Protein AF-A0A957IX75-F1 (afdb_monomer_lite)

Secondary structure (DSSP, 8-state):
-------------------------------PPPPPPPPPPP--------------S----STTGGGGHHHHHHHTT-SSEEEE--HHHHHTTHHHHHHHHHHHTT--EEEE--PPSS---

pLDDT: mean 77.73, std 23.76, range [33.94, 98.56]

Radius of gyration: 38.89 Å; chains: 1; bounding box: 72×71×84 Å

Sequence (121 aa):
MRYGVLRQKFRRHAKTAVSPYNLAITSHPRAAARPAPRSPPKESHMQLANSTYLWPGETHFGFDTAVSLPILARGRGANALFLIADPGVVQAGVADAVCAALDAAMLPYTLYTDVVPNPDV

Foldseek 3Di:
DDDDDDDDDDDDDDDDDDDDDDDDDDDDDDDDPDPDPDDPPPPDPPDPPDDDDDDPPDDDDDPLSLLCVVVVCVVVVHQEEEAEEEQVCVVVCVVVSNVVSCVVVVRHYDYDHHADVPGDD

Structure (mmCIF, N/CA/C/O backbone):
data_AF-A0A957IX75-F1
#
_entry.id   AF-A0A957IX75-F1
#
loop_
_atom_site.group_PDB
_atom_site.id
_atom_site.type_symbol
_atom_site.label_atom_id
_atom_site.label_alt_id
_atom_site.label_comp_id
_atom_site.label_asym_id
_atom_site.label_entity_id
_atom_site.label_seq_id
_atom_site.pdbx_PDB_ins_code
_atom_site.Cartn_x
_atom_site.Cartn_y
_atom_site.Cartn_z
_atom_site.occupancy
_atom_site.B_iso_or_equiv
_atom_site.auth_seq_id
_atom_site.auth_comp_id
_atom_site.auth_asym_id
_atom_site.auth_atom_id
_atom_site.pdbx_PDB_model_num
ATOM 1 N N . MET A 1 1 ? 5.861 29.442 -60.639 1.00 39.38 1 MET A N 1
ATOM 2 C CA . MET A 1 1 ? 7.085 28.793 -60.121 1.00 39.38 1 MET A CA 1
ATOM 3 C C . MET A 1 1 ? 7.151 27.380 -60.682 1.00 39.38 1 MET A C 1
ATOM 5 O O . MET A 1 1 ? 6.166 26.664 -60.583 1.00 39.38 1 MET A O 1
ATOM 9 N N . ARG A 1 2 ? 8.238 27.035 -61.381 1.00 41.91 2 ARG A N 1
ATOM 10 C CA . ARG A 1 2 ? 8.440 25.752 -62.078 1.00 41.91 2 ARG A CA 1
ATOM 11 C C . ARG A 1 2 ? 9.340 24.859 -61.224 1.00 41.91 2 ARG A C 1
ATOM 13 O O . ARG A 1 2 ? 10.412 25.320 -60.856 1.00 41.91 2 ARG A O 1
ATOM 20 N N . TYR A 1 3 ? 8.967 23.599 -61.008 1.00 33.94 3 TYR A N 1
ATOM 21 C CA . TYR A 1 3 ? 9.908 22.562 -60.578 1.00 33.94 3 TYR A CA 1
ATOM 22 C C . TYR A 1 3 ? 9.700 21.299 -61.413 1.00 33.94 3 TYR A C 1
ATOM 24 O O . TYR A 1 3 ? 8.627 20.700 -61.412 1.00 33.94 3 TYR A O 1
ATOM 32 N N . GLY A 1 4 ? 10.732 20.968 -62.192 1.00 35.31 4 GLY A N 1
ATOM 33 C CA . GLY A 1 4 ? 10.815 19.782 -63.033 1.00 35.31 4 GLY A CA 1
ATOM 34 C C . GLY A 1 4 ? 11.378 18.588 -62.265 1.00 35.31 4 GLY A C 1
ATOM 35 O O . GLY A 1 4 ? 12.242 18.729 -61.404 1.00 35.31 4 GLY A O 1
ATOM 36 N N . VAL A 1 5 ? 10.867 17.409 -62.605 1.00 41.34 5 VAL A N 1
ATOM 37 C CA . VAL A 1 5 ? 11.255 16.103 -62.065 1.00 41.34 5 VAL A CA 1
ATOM 38 C C . VAL A 1 5 ? 12.412 15.541 -62.894 1.00 41.34 5 VAL A C 1
ATOM 40 O O . VAL A 1 5 ? 12.296 15.454 -64.115 1.00 41.34 5 VAL A O 1
ATOM 43 N N . LEU A 1 6 ? 13.498 15.101 -62.249 1.00 36.84 6 LEU A N 1
ATOM 44 C CA . LEU A 1 6 ? 14.599 14.388 -62.904 1.00 36.84 6 LEU A CA 1
ATOM 45 C C . LEU A 1 6 ? 14.634 12.929 -62.421 1.00 36.84 6 LEU A C 1
ATOM 47 O O . LEU A 1 6 ? 14.816 12.661 -61.236 1.00 36.84 6 LEU A O 1
ATOM 51 N N . ARG A 1 7 ? 14.454 11.972 -63.341 1.00 42.97 7 ARG A N 1
ATOM 52 C CA . ARG A 1 7 ? 14.671 10.534 -63.105 1.00 42.97 7 ARG A CA 1
ATOM 53 C C . ARG A 1 7 ? 16.004 10.120 -63.723 1.00 42.97 7 ARG A C 1
ATOM 55 O O . ARG A 1 7 ? 16.202 10.311 -64.918 1.00 42.97 7 ARG A O 1
ATOM 62 N N . GLN A 1 8 ? 16.869 9.482 -62.940 1.00 36.50 8 GLN A N 1
ATOM 63 C CA . GLN A 1 8 ? 18.128 8.898 -63.407 1.00 36.50 8 GLN A CA 1
ATOM 64 C C . GLN A 1 8 ? 18.012 7.363 -63.398 1.00 36.50 8 GLN A C 1
ATOM 66 O O . GLN A 1 8 ? 17.642 6.771 -62.387 1.00 36.50 8 GLN A O 1
ATOM 71 N N . LYS A 1 9 ? 18.285 6.711 -64.536 1.00 37.78 9 LYS A N 1
ATOM 72 C CA . LYS A 1 9 ? 18.359 5.245 -64.676 1.00 37.78 9 LYS A CA 1
ATOM 73 C C . LYS A 1 9 ? 19.810 4.846 -64.949 1.00 37.78 9 LYS A C 1
ATOM 75 O O . LYS A 1 9 ? 20.394 5.306 -65.924 1.00 37.78 9 LYS A O 1
ATOM 80 N N . PHE A 1 10 ? 20.360 3.959 -64.122 1.00 36.22 10 PHE A N 1
ATOM 81 C CA . PHE A 1 10 ? 21.652 3.303 -64.337 1.00 36.22 10 PHE A CA 1
ATOM 82 C C . PHE A 1 10 ? 21.461 1.962 -65.066 1.00 36.22 10 PHE A C 1
ATOM 84 O O . PHE A 1 10 ? 20.595 1.170 -64.699 1.00 36.22 10 PHE A O 1
ATOM 91 N N . ARG A 1 11 ? 22.313 1.671 -66.058 1.00 38.75 11 ARG A N 1
ATOM 92 C CA . ARG A 1 11 ? 22.562 0.316 -66.583 1.00 38.75 11 ARG A CA 1
ATOM 93 C C . ARG A 1 11 ? 24.071 0.051 -66.572 1.00 38.75 11 ARG A C 1
ATOM 95 O O . ARG A 1 11 ? 24.824 0.770 -67.216 1.00 38.75 11 ARG A O 1
ATOM 102 N N . ARG A 1 12 ? 24.495 -0.992 -65.852 1.00 43.41 12 ARG A N 1
ATOM 103 C CA . ARG A 1 12 ? 25.794 -1.679 -66.020 1.00 43.41 12 ARG A CA 1
ATOM 104 C C . ARG A 1 12 ? 25.664 -2.695 -67.149 1.00 43.41 12 ARG A C 1
ATOM 106 O O . ARG A 1 12 ? 24.552 -3.178 -67.295 1.00 43.41 12 ARG A O 1
ATOM 113 N N . HIS A 1 13 ? 26.745 -3.074 -67.837 1.00 34.66 13 HIS A N 1
ATOM 114 C CA . HIS A 1 13 ? 26.995 -4.439 -68.348 1.00 34.66 13 HIS A CA 1
ATOM 115 C C . HIS A 1 13 ? 28.505 -4.652 -68.599 1.00 34.66 13 HIS A C 1
ATOM 117 O O . HIS A 1 13 ? 29.244 -3.703 -68.850 1.00 34.66 13 HIS A O 1
ATOM 123 N N . ALA A 1 14 ? 28.925 -5.907 -68.434 1.00 41.06 14 ALA A N 1
ATOM 124 C CA . ALA A 1 14 ? 30.277 -6.406 -68.184 1.00 41.06 14 ALA A CA 1
ATOM 125 C C . ALA A 1 14 ? 31.135 -6.659 -69.442 1.00 41.06 14 ALA A C 1
ATOM 127 O O . ALA A 1 14 ? 30.613 -6.738 -70.552 1.00 41.06 14 ALA A O 1
ATOM 128 N N . LYS A 1 15 ? 32.443 -6.892 -69.244 1.00 37.03 15 LYS A N 1
ATOM 129 C CA . LYS A 1 15 ? 33.314 -7.598 -70.200 1.00 37.03 15 LYS A CA 1
ATOM 130 C C . LYS A 1 15 ? 34.245 -8.574 -69.473 1.00 37.03 15 LYS A C 1
ATOM 132 O O . LYS A 1 15 ? 34.916 -8.200 -68.516 1.00 37.03 15 LYS A O 1
ATOM 137 N N . THR A 1 16 ? 34.259 -9.807 -69.967 1.00 38.69 16 THR A N 1
ATOM 138 C CA . THR A 1 16 ? 35.092 -10.944 -69.553 1.00 38.69 16 THR A CA 1
ATOM 139 C C . THR A 1 16 ? 36.325 -11.013 -70.457 1.00 38.69 16 THR A C 1
ATOM 141 O O . THR A 1 16 ? 36.188 -10.840 -71.667 1.00 38.69 16 THR A O 1
ATOM 144 N N . ALA A 1 17 ? 37.506 -11.298 -69.905 1.00 38.59 17 ALA A N 1
ATOM 145 C CA . ALA A 1 17 ? 38.712 -11.609 -70.673 1.00 38.59 17 ALA A CA 1
ATOM 146 C C . ALA A 1 17 ? 39.352 -12.897 -70.135 1.00 38.59 17 ALA A C 1
ATOM 148 O O . ALA A 1 17 ? 39.462 -13.087 -68.926 1.00 38.59 17 ALA A O 1
ATOM 149 N N . VAL A 1 18 ? 39.724 -13.783 -71.060 1.00 46.03 18 VAL A N 1
ATOM 150 C CA . VAL A 1 18 ? 40.333 -15.102 -70.837 1.00 46.03 18 VAL A CA 1
ATOM 151 C C . VAL A 1 18 ? 41.849 -14.968 -71.006 1.00 46.03 18 VAL A C 1
ATOM 153 O O . VAL A 1 18 ? 42.287 -14.277 -71.924 1.00 46.03 18 VAL A O 1
ATOM 156 N N . SER A 1 19 ? 42.641 -15.624 -70.151 1.00 34.75 19 SER A N 1
ATOM 157 C CA . SER A 1 19 ? 44.110 -15.623 -70.227 1.00 34.75 19 SER A CA 1
ATOM 158 C C . SER A 1 19 ? 44.651 -17.024 -70.560 1.00 34.75 19 SER A C 1
ATOM 160 O O . SER A 1 19 ? 44.185 -17.998 -69.961 1.00 34.75 19 SER A O 1
ATOM 162 N N . PRO A 1 20 ? 45.605 -17.144 -71.503 1.00 51.12 20 PRO A N 1
ATOM 163 C CA . PRO A 1 20 ? 46.218 -18.398 -71.927 1.00 51.12 20 PRO A CA 1
ATOM 164 C C . PRO A 1 20 ? 47.392 -18.739 -71.001 1.00 51.12 20 PRO A C 1
ATOM 166 O O . PRO A 1 20 ? 48.019 -17.825 -70.496 1.00 51.12 20 PRO A O 1
ATOM 169 N N . TYR A 1 21 ? 47.682 -20.018 -70.765 1.00 37.09 21 TYR A N 1
ATOM 170 C CA . TYR A 1 21 ? 49.026 -20.606 -70.582 1.00 37.09 21 TYR A CA 1
ATOM 171 C C . TYR A 1 21 ? 48.876 -21.972 -69.903 1.00 37.09 21 TYR A C 1
ATOM 173 O O . TYR A 1 21 ? 48.764 -22.082 -68.687 1.00 37.09 21 TYR A O 1
ATOM 181 N N . ASN A 1 22 ? 48.905 -23.019 -70.725 1.00 37.72 22 ASN A N 1
ATOM 182 C CA . ASN A 1 22 ? 49.254 -24.372 -70.312 1.00 37.72 22 ASN A CA 1
ATOM 183 C C . ASN A 1 22 ? 50.562 -24.726 -71.027 1.00 37.72 22 ASN A C 1
ATOM 185 O O . ASN A 1 22 ? 50.580 -24.762 -72.256 1.00 37.72 22 ASN A O 1
ATOM 189 N N . LEU A 1 23 ? 51.628 -25.026 -70.280 1.00 37.94 23 LEU A N 1
ATOM 190 C CA . LEU A 1 23 ? 52.657 -25.960 -70.738 1.00 37.94 23 LEU A CA 1
ATOM 191 C C . LEU A 1 23 ? 53.266 -26.724 -69.552 1.00 37.94 23 LEU A C 1
ATOM 193 O O . LEU A 1 23 ? 53.458 -26.185 -68.467 1.00 37.94 23 LEU A O 1
ATOM 197 N N . ALA A 1 24 ? 53.477 -28.012 -69.805 1.00 44.53 24 ALA A N 1
ATOM 198 C CA . ALA A 1 24 ? 53.694 -29.131 -68.896 1.00 44.53 24 ALA A CA 1
ATOM 199 C C . ALA A 1 24 ? 55.003 -29.121 -68.092 1.00 44.53 24 ALA A C 1
ATOM 201 O O . ALA A 1 24 ? 56.023 -28.681 -68.606 1.00 44.53 24 ALA A O 1
ATOM 202 N N . ILE A 1 25 ? 54.997 -29.800 -66.931 1.00 37.56 25 ILE A N 1
ATOM 203 C CA . ILE A 1 25 ? 56.126 -30.626 -66.459 1.00 37.56 25 ILE A CA 1
ATOM 204 C C . ILE A 1 25 ? 55.574 -31.902 -65.798 1.00 37.56 25 ILE A C 1
ATOM 206 O O . ILE A 1 25 ? 54.762 -31.848 -64.877 1.00 37.56 25 ILE A O 1
ATOM 210 N N . THR A 1 26 ? 56.018 -33.060 -66.288 1.00 47.81 26 THR A N 1
ATOM 211 C CA . THR A 1 26 ? 55.707 -34.400 -65.779 1.00 47.81 26 THR A CA 1
ATOM 212 C C . THR A 1 26 ? 56.621 -34.784 -64.613 1.00 47.81 26 THR A C 1
ATOM 214 O O . THR A 1 26 ? 57.833 -34.888 -64.791 1.00 47.81 26 THR A O 1
ATOM 217 N N . SER A 1 27 ? 56.046 -35.111 -63.456 1.00 41.38 27 SER A N 1
ATOM 218 C CA . SER A 1 27 ? 56.654 -36.002 -62.460 1.00 41.38 27 SER A CA 1
ATOM 219 C C . SER A 1 27 ? 55.535 -36.726 -61.699 1.00 41.38 27 SER A C 1
ATOM 221 O O . SER A 1 27 ? 54.612 -36.094 -61.196 1.00 41.38 27 SER A O 1
ATOM 223 N N . HIS A 1 28 ? 55.553 -38.062 -61.661 1.00 40.03 28 HIS A N 1
ATOM 224 C CA . HIS A 1 28 ? 54.657 -38.843 -60.798 1.00 40.03 28 HIS A CA 1
ATOM 225 C C . HIS A 1 28 ? 55.460 -39.403 -59.618 1.00 40.03 28 HIS A C 1
ATOM 227 O O . HIS A 1 28 ? 56.064 -40.469 -59.746 1.00 40.03 28 HIS A O 1
ATOM 233 N N . PRO A 1 29 ? 55.481 -38.731 -58.456 1.00 51.25 29 PRO A N 1
ATOM 234 C CA . PRO A 1 29 ? 55.787 -39.395 -57.202 1.00 51.25 29 PRO A CA 1
ATOM 235 C C . PRO A 1 29 ? 54.569 -40.206 -56.728 1.00 51.25 29 PRO A C 1
ATOM 237 O O . PRO A 1 29 ? 53.420 -39.774 -56.829 1.00 51.25 29 PRO A O 1
ATOM 240 N N . ARG A 1 30 ? 54.842 -41.409 -56.214 1.00 51.00 30 ARG A N 1
ATOM 241 C CA . ARG A 1 30 ? 53.890 -42.360 -55.620 1.00 51.00 30 ARG A CA 1
ATOM 242 C C . ARG A 1 30 ? 52.947 -41.643 -54.643 1.00 51.00 30 ARG A C 1
ATOM 244 O O . ARG A 1 30 ? 53.402 -41.114 -53.632 1.00 51.00 30 ARG A O 1
ATOM 251 N N . ALA A 1 31 ? 51.648 -41.632 -54.947 1.00 55.31 31 ALA A N 1
ATOM 252 C CA . ALA A 1 31 ? 50.637 -40.966 -54.131 1.00 55.31 31 ALA A CA 1
ATOM 253 C C . ALA A 1 31 ? 50.623 -41.541 -52.705 1.00 55.31 31 ALA A C 1
ATOM 255 O O . ALA A 1 31 ? 50.302 -42.713 -52.497 1.00 55.31 31 ALA A O 1
ATOM 256 N N . ALA A 1 32 ? 50.965 -40.711 -51.718 1.00 64.31 32 ALA A N 1
ATOM 257 C CA . ALA A 1 32 ? 50.657 -40.997 -50.325 1.00 64.31 32 ALA A CA 1
ATOM 258 C C . ALA A 1 32 ? 49.130 -41.066 -50.175 1.00 64.31 32 ALA A C 1
ATOM 260 O O . ALA A 1 32 ? 48.413 -40.211 -50.703 1.00 64.31 32 ALA A O 1
ATOM 261 N N . ALA A 1 33 ? 48.630 -42.096 -49.488 1.00 66.56 33 ALA A N 1
ATOM 262 C CA . ALA A 1 33 ? 47.203 -42.269 -49.249 1.00 66.56 33 ALA A CA 1
ATOM 263 C C . ALA A 1 33 ? 46.630 -40.998 -48.603 1.00 66.56 33 ALA A C 1
ATOM 265 O O . ALA A 1 33 ? 47.101 -40.550 -47.556 1.00 66.56 33 ALA A O 1
ATOM 266 N N . ARG A 1 34 ? 45.635 -40.392 -49.260 1.00 63.97 34 ARG A N 1
ATOM 267 C CA . ARG A 1 34 ? 44.991 -39.170 -48.775 1.00 63.97 34 ARG A CA 1
ATOM 268 C C . ARG A 1 34 ? 44.308 -39.496 -47.439 1.00 63.97 34 ARG A C 1
ATOM 270 O O . ARG A 1 34 ? 43.528 -40.450 -47.409 1.00 63.97 34 ARG A O 1
ATOM 277 N N . PRO A 1 35 ? 44.565 -38.752 -46.349 1.00 65.69 35 PRO A N 1
ATOM 278 C CA . PRO A 1 35 ? 43.829 -38.960 -45.111 1.00 65.69 35 PRO A CA 1
ATOM 279 C C . PRO A 1 35 ? 42.332 -38.777 -45.377 1.00 65.69 35 PRO A C 1
ATOM 281 O O . PRO A 1 35 ? 41.936 -37.944 -46.203 1.00 65.69 35 PRO A O 1
ATOM 284 N N . ALA A 1 36 ? 41.516 -39.592 -44.705 1.00 72.81 36 ALA A N 1
ATOM 285 C CA . ALA A 1 36 ? 40.065 -39.543 -44.824 1.00 72.81 36 ALA A CA 1
ATOM 286 C C . ALA A 1 36 ? 39.563 -38.097 -44.634 1.00 72.81 36 ALA A C 1
ATOM 288 O O . ALA A 1 36 ? 40.116 -37.365 -43.803 1.00 72.81 36 ALA A O 1
ATOM 289 N N . PRO A 1 37 ? 38.554 -37.655 -45.408 1.00 74.00 37 PRO A N 1
ATOM 290 C CA . PRO A 1 37 ? 37.991 -36.325 -45.233 1.00 74.00 37 PRO A CA 1
ATOM 291 C C . PRO A 1 37 ? 37.541 -36.168 -43.779 1.00 74.00 37 PRO A C 1
ATOM 293 O O . PRO A 1 37 ? 36.832 -37.024 -43.249 1.00 74.00 37 PRO A O 1
ATOM 296 N N . ARG A 1 38 ? 37.983 -35.087 -43.123 1.00 70.94 38 ARG A N 1
ATOM 297 C CA . ARG A 1 38 ? 37.471 -34.731 -41.797 1.00 70.94 38 ARG A CA 1
ATOM 298 C C . ARG A 1 38 ? 35.955 -34.607 -41.909 1.00 70.94 38 ARG A C 1
ATOM 300 O O . ARG A 1 38 ? 35.468 -33.983 -42.853 1.00 70.94 38 ARG A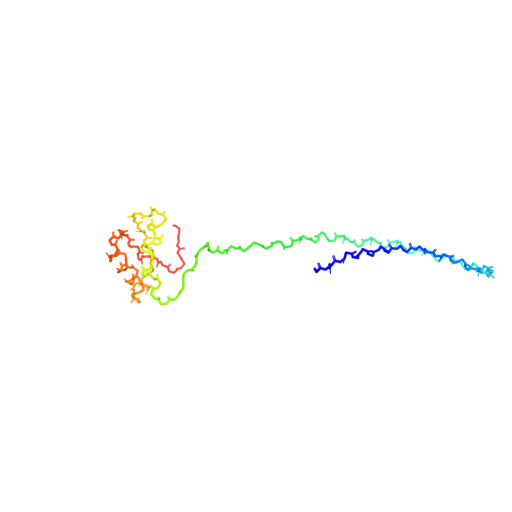 O 1
ATOM 307 N N . SER A 1 39 ? 35.232 -35.198 -40.961 1.00 71.94 39 SER A N 1
ATOM 308 C CA . SER A 1 39 ? 33.787 -35.019 -40.864 1.00 71.94 39 SER A CA 1
ATOM 309 C C . SER A 1 39 ? 33.466 -33.521 -40.874 1.00 71.94 39 SER A C 1
ATOM 311 O O . SER A 1 39 ? 34.201 -32.754 -40.236 1.00 71.94 39 SER A O 1
ATOM 313 N N . PRO A 1 40 ? 32.413 -33.085 -41.588 1.00 69.88 40 PRO A N 1
ATOM 314 C CA . PRO A 1 40 ? 32.001 -31.691 -41.551 1.00 69.88 40 PRO A CA 1
ATOM 315 C C . PRO A 1 40 ? 31.757 -31.273 -40.091 1.00 69.88 40 PRO A C 1
ATOM 317 O O . PRO A 1 40 ? 31.325 -32.107 -39.284 1.00 69.88 40 PRO A O 1
ATOM 320 N N . PRO A 1 41 ? 32.073 -30.019 -39.720 1.00 67.62 41 PRO A N 1
ATOM 321 C CA . PRO A 1 41 ? 31.765 -29.519 -38.387 1.00 67.62 41 PRO A CA 1
ATOM 322 C C . PRO A 1 41 ? 30.277 -29.751 -38.112 1.00 67.62 41 PRO A C 1
ATOM 324 O O . PRO A 1 41 ? 29.440 -29.452 -38.962 1.00 67.62 41 PRO A O 1
ATOM 327 N N . LYS A 1 42 ? 29.950 -30.337 -36.952 1.00 67.62 42 LYS A N 1
ATOM 328 C CA . LYS A 1 42 ? 28.554 -30.505 -36.534 1.00 67.62 42 LYS A CA 1
ATOM 329 C C . LYS A 1 42 ? 27.918 -29.118 -36.519 1.00 67.62 42 LYS A C 1
ATOM 331 O O . LYS A 1 42 ? 28.385 -28.259 -35.775 1.00 67.62 42 LYS A O 1
ATOM 336 N N . GLU A 1 43 ? 26.894 -28.904 -37.340 1.00 65.69 43 GLU A N 1
ATOM 337 C CA . GLU A 1 43 ? 26.099 -27.682 -37.288 1.00 65.69 43 GLU A CA 1
ATOM 338 C C . GLU A 1 43 ? 25.485 -27.592 -35.890 1.00 65.69 43 GLU A C 1
ATOM 340 O O . GLU A 1 43 ? 24.598 -28.360 -35.515 1.00 65.69 43 GLU A O 1
ATOM 345 N N . SER A 1 44 ? 26.017 -26.694 -35.065 1.00 66.56 44 SER A N 1
ATOM 346 C CA . SER A 1 44 ? 25.358 -26.322 -33.827 1.00 66.56 44 SER A CA 1
ATOM 347 C C . SER A 1 44 ? 24.106 -25.562 -34.233 1.00 66.56 44 SER A C 1
ATOM 349 O O . SER A 1 44 ? 24.210 -24.438 -34.730 1.00 66.56 44 SER A O 1
ATOM 351 N N . HIS A 1 45 ? 22.933 -26.163 -34.049 1.00 66.81 45 HIS A N 1
ATOM 352 C CA . HIS A 1 45 ? 21.680 -25.425 -34.110 1.00 66.81 45 HIS A C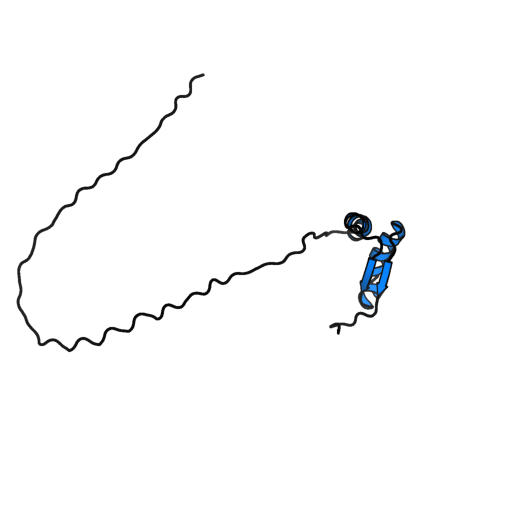A 1
ATOM 353 C C . HIS A 1 45 ? 21.744 -24.347 -33.028 1.00 66.81 45 HIS A C 1
ATOM 355 O O . HIS A 1 45 ? 21.547 -24.617 -31.845 1.00 66.81 45 HIS A O 1
ATOM 361 N N . MET A 1 46 ? 22.120 -23.137 -33.432 1.00 65.25 46 MET A N 1
ATOM 362 C CA . MET A 1 46 ? 22.168 -21.982 -32.556 1.00 65.25 46 MET A CA 1
ATOM 363 C C . MET A 1 46 ? 20.719 -21.637 -32.240 1.00 65.25 46 MET A C 1
ATOM 365 O O . MET A 1 46 ? 20.008 -21.048 -33.052 1.00 65.25 46 MET A O 1
ATOM 369 N N . GLN A 1 47 ? 20.248 -22.117 -31.094 1.00 72.88 47 GLN A N 1
ATOM 370 C CA . GLN A 1 47 ? 18.907 -21.837 -30.620 1.00 72.88 47 GLN A CA 1
ATOM 371 C C . GLN A 1 47 ? 18.830 -20.329 -30.379 1.00 72.88 47 GLN A C 1
ATOM 373 O O . GLN A 1 47 ? 19.585 -19.793 -29.569 1.00 72.88 47 GLN A O 1
ATOM 378 N N . LEU A 1 48 ? 17.989 -19.633 -31.150 1.00 74.38 48 LEU A N 1
ATOM 379 C CA . LEU A 1 48 ? 17.793 -18.195 -30.992 1.00 74.38 48 LEU A CA 1
ATOM 380 C C . LEU A 1 48 ? 17.333 -17.942 -29.555 1.00 74.38 48 LEU A C 1
ATOM 382 O O . LEU A 1 48 ? 16.259 -18.387 -29.147 1.00 74.38 48 LEU A O 1
ATOM 386 N N . ALA A 1 49 ? 18.184 -17.274 -28.780 1.00 80.25 49 ALA A N 1
ATOM 387 C CA . ALA A 1 49 ? 17.861 -16.872 -27.426 1.00 80.25 49 ALA A CA 1
ATOM 388 C C . ALA A 1 49 ? 16.824 -15.745 -27.502 1.00 80.25 49 ALA A C 1
ATOM 390 O O . ALA A 1 49 ? 17.166 -14.579 -27.681 1.00 80.25 49 ALA A O 1
ATOM 391 N N . ASN A 1 50 ? 15.548 -16.109 -27.413 1.00 85.88 50 ASN A N 1
ATOM 392 C CA . ASN A 1 50 ? 14.463 -15.145 -27.305 1.00 85.88 50 ASN A CA 1
ATOM 393 C C . ASN A 1 50 ? 14.309 -14.733 -25.840 1.00 85.88 50 ASN A C 1
ATOM 395 O O . ASN A 1 50 ? 14.147 -15.582 -24.963 1.00 85.88 50 ASN A O 1
ATOM 399 N N . SER A 1 51 ? 14.317 -13.428 -25.579 1.00 89.62 51 SER A N 1
ATOM 400 C CA . SER A 1 51 ? 14.019 -12.866 -24.262 1.00 89.62 51 SER A CA 1
ATOM 401 C C . SER A 1 51 ? 12.669 -12.163 -24.306 1.00 89.62 51 SER A C 1
ATOM 403 O O . SER A 1 51 ? 12.426 -11.333 -25.178 1.00 89.62 51 SER A O 1
ATOM 405 N N . THR A 1 52 ? 11.793 -12.493 -23.359 1.00 92.62 52 THR A N 1
ATOM 406 C CA . THR A 1 52 ? 10.546 -11.755 -23.128 1.00 92.62 52 THR A CA 1
ATOM 407 C C . THR A 1 52 ? 10.715 -10.923 -21.869 1.00 92.62 52 THR A C 1
ATOM 409 O O . THR A 1 52 ? 11.134 -11.448 -20.840 1.00 92.62 52 THR A O 1
ATOM 412 N N . TYR A 1 53 ? 10.393 -9.636 -21.959 1.00 93.06 53 TYR A N 1
ATOM 413 C CA . TYR A 1 53 ? 10.405 -8.726 -20.823 1.00 93.06 53 TYR A CA 1
ATOM 414 C C . TYR A 1 53 ? 8.975 -8.351 -20.454 1.00 93.06 53 TYR A C 1
ATOM 416 O O . TYR A 1 53 ? 8.230 -7.848 -21.295 1.00 93.06 53 TYR A O 1
ATOM 424 N N . LEU A 1 54 ? 8.598 -8.613 -19.205 1.00 94.88 54 LEU A N 1
ATOM 425 C CA . LEU A 1 54 ? 7.310 -8.209 -18.658 1.00 94.88 54 LEU A CA 1
ATOM 426 C C . LEU A 1 54 ? 7.515 -6.959 -17.809 1.00 94.88 54 LEU A C 1
ATOM 428 O O . LEU A 1 54 ? 8.335 -6.947 -16.893 1.00 94.88 54 LEU A O 1
ATOM 432 N N . TRP A 1 55 ? 6.751 -5.922 -18.128 1.00 94.75 55 TRP A N 1
ATOM 433 C CA . TRP A 1 55 ? 6.711 -4.665 -17.393 1.00 94.75 55 TRP A CA 1
ATOM 434 C C . TRP A 1 55 ? 5.264 -4.375 -16.982 1.00 94.75 55 TRP A C 1
ATOM 436 O O . TRP A 1 55 ? 4.350 -4.742 -17.731 1.00 94.75 55 TRP A O 1
ATOM 446 N N . PRO A 1 56 ? 5.020 -3.731 -15.827 1.00 94.94 56 PRO A N 1
ATOM 447 C CA . PRO A 1 56 ? 3.684 -3.266 -15.474 1.00 94.94 56 PRO A CA 1
ATOM 448 C C . PRO A 1 56 ? 3.081 -2.391 -16.580 1.00 94.94 56 PRO A C 1
ATOM 450 O O . PRO A 1 56 ? 3.768 -1.562 -17.168 1.00 94.94 56 PRO A O 1
ATOM 453 N N . GLY A 1 57 ? 1.784 -2.540 -16.858 1.00 93.25 57 GLY A N 1
ATOM 454 C CA . GLY A 1 57 ? 1.110 -1.709 -17.866 1.00 93.25 57 GLY A CA 1
ATOM 455 C C . GLY A 1 57 ? 1.088 -0.216 -17.511 1.00 93.25 57 GLY A C 1
ATOM 456 O O . GLY A 1 57 ? 1.027 0.625 -18.403 1.00 93.25 57 GLY A O 1
ATOM 457 N N . GLU A 1 58 ? 1.171 0.109 -16.219 1.00 93.94 58 GLU A N 1
ATOM 458 C CA . GLU A 1 58 ? 1.241 1.473 -15.702 1.00 93.94 58 GLU A CA 1
ATOM 459 C C . GLU A 1 58 ? 2.113 1.500 -14.436 1.00 93.94 58 GLU A C 1
ATOM 461 O O . GLU A 1 58 ? 1.994 0.619 -13.581 1.00 93.94 58 GLU A O 1
ATOM 466 N N . THR A 1 59 ? 2.978 2.511 -14.318 1.00 94.81 59 THR A N 1
ATOM 467 C CA . THR A 1 59 ? 3.843 2.737 -13.152 1.00 94.81 59 THR A CA 1
ATOM 468 C C . THR A 1 59 ? 3.757 4.204 -12.754 1.00 94.81 59 THR A C 1
ATOM 470 O O . THR A 1 59 ? 4.086 5.079 -13.553 1.00 94.81 59 THR A O 1
ATOM 473 N N . HIS A 1 60 ? 3.365 4.476 -11.511 1.00 94.19 60 HIS A N 1
ATOM 474 C CA . HIS A 1 60 ? 3.311 5.829 -10.955 1.00 94.19 60 HIS A CA 1
ATOM 475 C C . HIS A 1 60 ? 4.455 6.023 -9.959 1.00 94.19 60 HIS A C 1
ATOM 477 O O . HIS A 1 60 ? 4.722 5.141 -9.144 1.00 94.19 60 HIS A O 1
ATOM 483 N N . PHE A 1 61 ? 5.135 7.166 -10.025 1.00 95.44 61 PHE A N 1
ATOM 484 C CA . PHE A 1 61 ? 6.284 7.481 -9.179 1.00 95.44 61 PHE A CA 1
ATOM 485 C C . PHE A 1 61 ? 6.307 8.966 -8.811 1.00 95.44 61 PHE A C 1
ATOM 487 O O . PHE A 1 61 ? 5.841 9.814 -9.570 1.00 95.44 61 PHE A O 1
ATOM 494 N N . GLY A 1 62 ? 6.912 9.270 -7.661 1.00 94.50 62 GLY A N 1
ATOM 495 C CA . GLY A 1 62 ? 7.006 10.619 -7.104 1.00 94.50 62 GLY A CA 1
ATOM 496 C C . GLY A 1 62 ? 6.367 10.726 -5.721 1.00 94.50 62 GLY A C 1
ATOM 497 O O . GLY A 1 62 ? 5.672 9.811 -5.269 1.00 94.50 62 GLY A O 1
ATOM 498 N N . PHE A 1 63 ? 6.616 11.849 -5.048 1.00 93.69 63 PHE A N 1
ATOM 499 C CA . PHE A 1 63 ? 5.993 12.157 -3.760 1.00 93.69 63 PHE A CA 1
ATOM 500 C C . PHE A 1 63 ? 4.468 12.188 -3.886 1.00 93.69 63 PHE A C 1
ATOM 502 O O . PHE A 1 63 ? 3.934 12.561 -4.929 1.00 93.69 63 PHE A O 1
ATOM 509 N N . ASP A 1 64 ? 3.784 11.745 -2.833 1.00 92.38 64 ASP A N 1
ATOM 510 C CA . ASP A 1 64 ? 2.321 11.760 -2.711 1.00 92.38 64 ASP A CA 1
ATOM 511 C C . ASP A 1 64 ? 1.549 10.970 -3.780 1.00 92.38 64 ASP A C 1
ATOM 513 O O . ASP A 1 64 ? 0.329 11.081 -3.893 1.00 92.38 64 ASP A O 1
ATOM 517 N N . THR A 1 65 ? 2.223 10.087 -4.523 1.00 94.88 65 THR A N 1
ATOM 518 C CA . THR A 1 65 ? 1.587 9.245 -5.552 1.00 94.88 65 THR A CA 1
ATOM 519 C C . THR A 1 65 ? 0.392 8.445 -5.009 1.00 94.88 65 THR A C 1
ATOM 521 O O . THR A 1 65 ? -0.587 8.242 -5.730 1.00 94.88 65 THR A O 1
ATOM 524 N N . ALA A 1 66 ? 0.421 8.039 -3.733 1.00 93.38 66 ALA A N 1
ATOM 525 C CA . ALA A 1 66 ? -0.667 7.309 -3.074 1.00 93.38 66 ALA A CA 1
ATOM 526 C C . ALA A 1 66 ? -2.018 8.052 -3.108 1.00 93.38 66 ALA A C 1
ATOM 528 O O . ALA A 1 66 ? -3.063 7.409 -3.166 1.00 93.38 66 ALA A O 1
ATOM 529 N N . VAL A 1 67 ? -2.017 9.390 -3.178 1.00 96.00 67 VAL A N 1
ATOM 530 C CA . VAL A 1 67 ? -3.238 10.212 -3.279 1.00 96.00 67 VAL A CA 1
ATOM 531 C C . VAL A 1 67 ? -4.010 9.941 -4.577 1.00 96.00 67 VAL A C 1
ATOM 533 O O . VAL A 1 67 ? -5.226 10.111 -4.628 1.00 96.00 67 VAL A O 1
ATOM 536 N N . SER A 1 68 ? -3.335 9.473 -5.632 1.00 96.00 68 SER A N 1
ATOM 537 C CA . SER A 1 68 ? -3.981 9.130 -6.906 1.00 96.00 68 SER A CA 1
ATOM 538 C C . SER A 1 68 ? -4.679 7.762 -6.900 1.00 96.00 68 SER A C 1
ATOM 540 O O . SER A 1 68 ? -5.535 7.505 -7.753 1.00 96.00 68 SER A O 1
A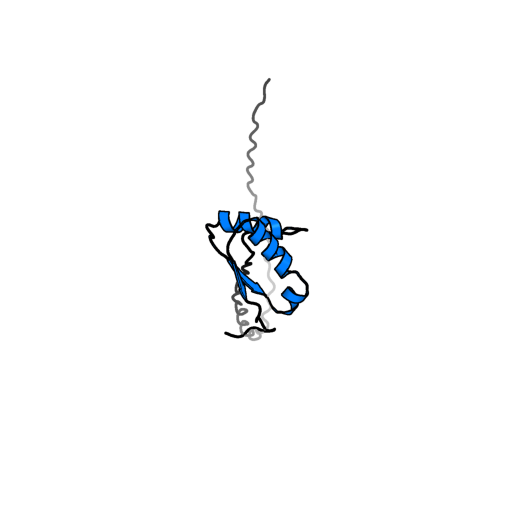TOM 542 N N . LEU A 1 69 ? -4.367 6.893 -5.928 1.00 96.38 69 LEU A N 1
ATOM 543 C CA . LEU A 1 69 ? -4.856 5.513 -5.868 1.00 96.38 69 LEU A CA 1
ATOM 544 C C . LEU A 1 69 ? -6.389 5.390 -5.949 1.00 96.38 69 LEU A C 1
ATOM 546 O O . LEU A 1 69 ? -6.854 4.562 -6.736 1.00 96.38 69 LEU A O 1
ATOM 550 N N . PRO A 1 70 ? -7.205 6.188 -5.228 1.00 97.56 70 PRO A N 1
ATOM 551 C CA . PRO A 1 70 ? -8.657 6.035 -5.286 1.00 97.56 70 PRO A CA 1
ATOM 552 C C . PRO A 1 70 ? -9.230 6.300 -6.684 1.00 97.56 70 PRO A C 1
ATOM 554 O O . PRO A 1 70 ? -10.138 5.594 -7.129 1.00 97.56 70 PRO A O 1
ATOM 557 N N . ILE A 1 71 ? -8.684 7.290 -7.400 1.00 97.00 71 ILE A N 1
ATOM 558 C CA . ILE A 1 71 ? -9.101 7.634 -8.768 1.00 97.00 71 ILE A CA 1
ATOM 559 C C . ILE A 1 71 ? -8.742 6.488 -9.717 1.00 97.00 71 ILE A C 1
ATOM 561 O O . ILE A 1 71 ? -9.577 6.046 -10.506 1.00 97.00 71 ILE A O 1
ATOM 565 N N . LEU A 1 72 ? -7.521 5.964 -9.596 1.00 96.81 72 LEU A N 1
ATOM 566 C CA . LEU A 1 72 ? -7.022 4.846 -10.395 1.00 96.81 72 LEU A CA 1
ATOM 567 C C . LEU A 1 72 ? -7.805 3.550 -10.156 1.00 96.81 72 LEU A C 1
ATOM 569 O O . LEU A 1 72 ? -8.059 2.805 -11.104 1.00 96.81 72 LEU A O 1
ATOM 573 N N . ALA A 1 73 ? -8.190 3.281 -8.908 1.00 97.25 73 ALA A N 1
ATOM 574 C CA . ALA A 1 73 ? -8.985 2.121 -8.527 1.00 97.25 73 ALA A CA 1
ATOM 575 C C .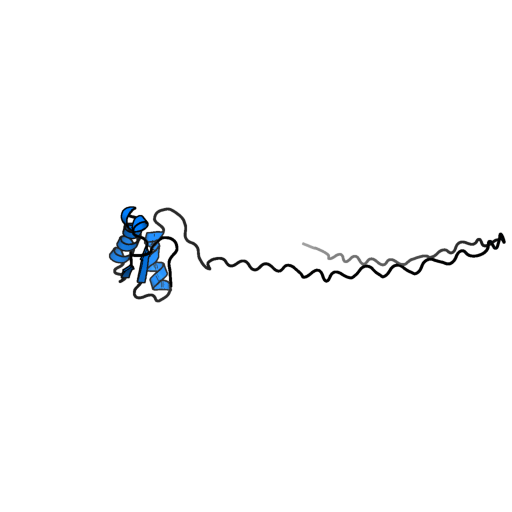 ALA A 1 73 ? -10.409 2.214 -9.096 1.00 97.25 73 ALA A C 1
ATOM 577 O O . ALA A 1 73 ? -10.872 1.294 -9.773 1.00 97.25 73 ALA A O 1
ATOM 578 N N . ARG A 1 74 ? -11.085 3.354 -8.910 1.00 97.38 74 ARG A N 1
ATOM 579 C CA . ARG A 1 74 ? -12.435 3.580 -9.453 1.00 97.38 74 ARG A CA 1
ATOM 580 C C . ARG A 1 74 ? -12.459 3.574 -10.978 1.00 97.38 74 ARG A C 1
ATOM 582 O O . ARG A 1 74 ? -13.372 3.003 -11.564 1.00 97.38 74 ARG A O 1
ATOM 589 N N . GLY A 1 75 ? -11.437 4.140 -11.625 1.00 97.38 75 GLY A N 1
ATOM 590 C CA . GLY A 1 75 ? -11.279 4.090 -13.083 1.00 97.38 75 GLY A CA 1
ATOM 591 C C . GLY A 1 75 ? -11.178 2.663 -13.636 1.00 97.38 75 GLY A C 1
ATOM 592 O O . GLY A 1 75 ? -11.505 2.429 -14.795 1.00 97.38 75 GLY A O 1
ATOM 593 N N . ARG A 1 76 ? -10.791 1.697 -12.791 1.00 96.44 76 ARG A N 1
ATOM 594 C CA . ARG A 1 76 ? -10.760 0.257 -13.091 1.00 96.44 76 ARG A CA 1
ATOM 595 C C . ARG A 1 76 ? -12.021 -0.493 -12.637 1.00 96.44 76 ARG A C 1
ATOM 597 O O . ARG A 1 76 ? -12.062 -1.714 -12.730 1.00 96.44 76 ARG A O 1
ATOM 604 N N . GLY A 1 77 ? -13.040 0.212 -12.145 1.00 98.00 77 GLY A N 1
ATOM 605 C CA . GLY A 1 77 ? -14.288 -0.378 -11.656 1.00 98.00 77 GLY A CA 1
ATOM 606 C C . GLY A 1 77 ? -14.199 -0.992 -10.255 1.00 98.00 77 GLY A C 1
ATOM 607 O O . GLY A 1 77 ? -15.086 -1.754 -9.875 1.00 98.00 77 GLY A O 1
ATOM 608 N N . ALA A 1 78 ? -13.146 -0.693 -9.486 1.00 97.75 78 ALA A N 1
ATOM 609 C CA . ALA A 1 78 ? -13.036 -1.171 -8.113 1.00 97.75 78 ALA A CA 1
ATOM 610 C C . ALA A 1 78 ? -13.978 -0.392 -7.182 1.00 97.75 78 ALA A C 1
ATOM 612 O O . ALA A 1 78 ? -13.971 0.840 -7.155 1.00 97.75 78 ALA A O 1
ATOM 613 N N . ASN A 1 79 ? -14.739 -1.136 -6.378 1.00 97.56 79 ASN A N 1
ATOM 614 C CA . ASN A 1 79 ? -15.666 -0.590 -5.379 1.00 97.56 79 ASN A CA 1
ATOM 615 C C . ASN A 1 79 ? -15.168 -0.793 -3.939 1.00 97.56 79 ASN A C 1
ATOM 617 O O . ASN A 1 79 ? -15.721 -0.206 -3.015 1.00 97.56 79 ASN A O 1
ATOM 621 N N . ALA A 1 80 ? -14.146 -1.631 -3.756 1.00 97.81 80 ALA A N 1
ATOM 622 C CA . ALA A 1 80 ? -13.434 -1.851 -2.506 1.00 97.81 80 ALA A CA 1
ATOM 623 C C . ALA A 1 80 ? -12.022 -2.381 -2.806 1.00 97.81 80 ALA A C 1
ATOM 625 O O . ALA A 1 80 ? -11.795 -2.945 -3.881 1.00 97.81 80 ALA A O 1
ATOM 626 N N . LEU A 1 81 ? -11.090 -2.215 -1.868 1.00 98.19 81 LEU A N 1
ATOM 627 C CA . LEU A 1 81 ? -9.714 -2.706 -1.979 1.00 98.19 81 LEU A CA 1
ATOM 628 C C . LEU A 1 81 ? -9.355 -3.673 -0.845 1.00 98.19 81 LEU A C 1
ATOM 630 O O . LEU A 1 81 ? -9.804 -3.529 0.287 1.00 98.19 81 LEU A O 1
ATOM 634 N N . PHE A 1 82 ? -8.493 -4.638 -1.146 1.00 98.31 82 PHE A N 1
ATOM 635 C CA . PHE A 1 82 ? -7.835 -5.467 -0.142 1.00 98.31 82 PHE A CA 1
ATOM 636 C C . PHE A 1 82 ? -6.360 -5.080 -0.107 1.00 98.31 82 PHE A C 1
ATOM 638 O O . PHE A 1 82 ? -5.644 -5.255 -1.093 1.00 98.31 82 PHE A O 1
ATOM 645 N N . LEU A 1 83 ? -5.939 -4.476 0.999 1.00 97.75 83 LEU A N 1
ATOM 646 C CA . LEU A 1 83 ? -4.578 -4.019 1.220 1.00 97.75 83 LEU A CA 1
ATOM 647 C C . LEU A 1 83 ? -3.803 -5.103 1.959 1.00 97.75 83 LEU A C 1
ATOM 649 O O . LEU A 1 83 ? -4.291 -5.672 2.933 1.00 97.75 83 LEU A O 1
ATOM 653 N N . ILE A 1 84 ? -2.586 -5.355 1.498 1.00 97.31 84 ILE A N 1
ATOM 654 C CA . ILE A 1 84 ? -1.683 -6.357 2.052 1.00 97.31 84 ILE A CA 1
ATOM 655 C C . ILE A 1 84 ? -0.391 -5.635 2.419 1.00 97.31 84 ILE A C 1
ATOM 657 O O . ILE A 1 84 ? 0.221 -4.995 1.562 1.00 97.31 84 ILE A O 1
ATOM 661 N N . ALA A 1 85 ? 0.009 -5.728 3.681 1.00 96.88 85 ALA A N 1
ATOM 662 C CA . ALA A 1 85 ? 1.244 -5.155 4.196 1.00 96.88 85 ALA A CA 1
ATOM 663 C C . ALA A 1 85 ? 1.854 -6.079 5.255 1.00 96.88 85 ALA A C 1
ATOM 665 O O . ALA A 1 85 ? 1.153 -6.884 5.865 1.00 96.88 85 ALA A O 1
ATOM 666 N N . ASP A 1 86 ? 3.158 -5.962 5.483 1.00 97.00 86 ASP A N 1
ATOM 667 C CA . ASP A 1 86 ? 3.810 -6.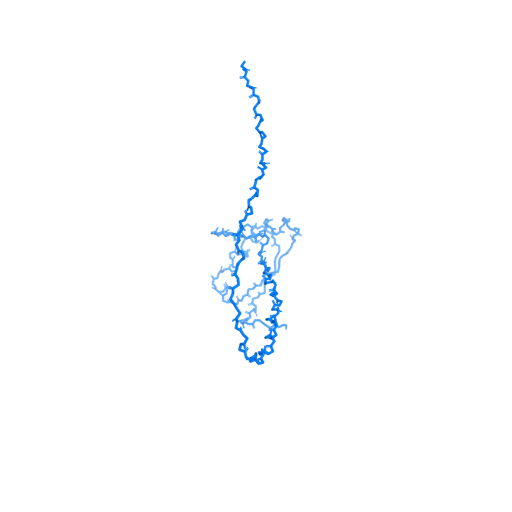555 6.650 1.00 97.00 86 ASP A CA 1
ATOM 668 C C . ASP A 1 86 ? 3.771 -5.592 7.855 1.00 97.00 86 ASP A C 1
ATOM 670 O O . ASP A 1 86 ? 3.560 -4.381 7.685 1.00 97.00 86 ASP A O 1
ATOM 674 N N . PRO A 1 87 ? 4.017 -6.085 9.085 1.00 96.75 87 PRO A N 1
ATOM 675 C CA . PRO A 1 87 ? 3.981 -5.242 10.276 1.00 96.75 87 PRO A CA 1
ATOM 676 C C . PRO A 1 87 ? 5.003 -4.098 10.255 1.00 96.75 87 PRO A C 1
ATOM 678 O O . PRO A 1 87 ? 4.749 -3.046 10.837 1.00 96.75 87 PRO A O 1
ATOM 681 N N . GLY A 1 88 ? 6.149 -4.273 9.589 1.00 96.56 88 GLY A N 1
ATOM 682 C CA . GLY A 1 88 ? 7.188 -3.249 9.484 1.00 96.56 88 GLY A CA 1
ATOM 683 C C . GLY A 1 88 ? 6.750 -2.067 8.619 1.00 96.56 88 GLY A C 1
ATOM 684 O O . GLY A 1 88 ? 6.962 -0.916 8.999 1.00 96.56 88 GLY A O 1
ATOM 685 N N . VAL A 1 89 ? 6.070 -2.331 7.501 1.00 96.25 89 VAL A N 1
ATOM 686 C CA . VAL A 1 89 ? 5.469 -1.300 6.630 1.00 96.25 89 VAL A CA 1
ATOM 687 C C . VAL A 1 89 ? 4.420 -0.473 7.373 1.00 96.25 89 VAL A C 1
ATOM 689 O O . VAL A 1 89 ? 4.363 0.748 7.206 1.00 96.25 89 VAL A O 1
ATOM 692 N N . VAL A 1 90 ? 3.614 -1.119 8.219 1.00 96.56 90 VAL A N 1
ATOM 693 C CA . VAL A 1 90 ? 2.626 -0.431 9.064 1.00 96.56 90 VAL A CA 1
ATOM 694 C C . VAL A 1 90 ? 3.322 0.416 10.128 1.00 96.56 90 VAL A C 1
ATOM 696 O O . VAL A 1 90 ? 3.030 1.599 10.250 1.00 96.56 90 VAL A O 1
ATOM 699 N N . GLN A 1 91 ? 4.296 -0.143 10.852 1.00 96.81 91 GLN A N 1
ATOM 700 C CA . GLN A 1 91 ? 5.062 0.588 11.872 1.00 96.81 91 GLN A CA 1
ATOM 701 C C . GLN A 1 91 ? 5.821 1.795 11.303 1.00 96.81 91 GLN A C 1
ATOM 703 O O . GLN A 1 91 ? 6.021 2.786 12.002 1.00 96.81 91 GLN A O 1
ATOM 708 N N . ALA A 1 92 ? 6.230 1.725 10.035 1.00 95.81 92 ALA A N 1
ATOM 709 C CA . ALA A 1 92 ? 6.870 2.825 9.324 1.00 95.81 92 ALA A CA 1
ATOM 710 C C . ALA A 1 92 ? 5.889 3.921 8.853 1.00 95.81 92 ALA A C 1
ATOM 712 O O . ALA A 1 92 ? 6.332 4.915 8.280 1.00 95.81 92 ALA A O 1
ATOM 713 N N . GLY A 1 93 ? 4.577 3.749 9.047 1.00 94.81 93 GLY A N 1
ATOM 714 C CA . GLY A 1 93 ? 3.542 4.701 8.628 1.00 94.81 93 GLY A CA 1
ATOM 715 C C . GLY A 1 93 ? 3.292 4.738 7.116 1.00 94.81 93 GLY A C 1
ATOM 716 O O . GLY A 1 93 ? 2.604 5.625 6.613 1.00 94.81 93 GLY A O 1
ATOM 717 N N . VAL A 1 94 ? 3.839 3.784 6.358 1.00 93.56 94 VAL A N 1
ATOM 718 C CA . VAL A 1 94 ? 3.669 3.737 4.896 1.00 93.56 94 VAL A CA 1
ATOM 719 C C . VAL A 1 94 ? 2.238 3.336 4.536 1.00 93.56 94 VAL A C 1
ATOM 721 O O . VAL A 1 94 ? 1.638 3.925 3.637 1.00 93.56 94 VAL A O 1
ATOM 724 N N . ALA A 1 95 ? 1.673 2.364 5.260 1.00 95.94 95 ALA A N 1
ATOM 725 C CA . ALA A 1 95 ? 0.279 1.957 5.089 1.00 95.94 95 ALA A CA 1
ATOM 726 C C . ALA A 1 95 ? -0.695 3.100 5.427 1.00 95.94 95 ALA A C 1
ATOM 728 O O . ALA A 1 95 ? -1.692 3.274 4.728 1.00 95.94 95 ALA A O 1
ATOM 729 N N . ASP A 1 96 ? -0.370 3.928 6.424 1.00 95.50 96 ASP A N 1
ATOM 730 C CA . ASP A 1 96 ? -1.225 5.030 6.877 1.00 95.50 96 ASP A CA 1
ATOM 731 C C . ASP A 1 96 ? -1.485 6.051 5.766 1.00 95.50 96 ASP A C 1
ATOM 733 O O . ASP A 1 96 ? -2.615 6.500 5.592 1.00 95.50 96 ASP A O 1
ATOM 737 N N . ALA A 1 97 ? -0.469 6.372 4.957 1.00 94.38 97 ALA A N 1
ATOM 738 C CA . ALA A 1 97 ? -0.620 7.281 3.820 1.00 94.38 97 ALA A CA 1
ATOM 739 C C . ALA A 1 97 ? -1.598 6.739 2.760 1.00 94.38 97 ALA A C 1
ATOM 741 O O . ALA A 1 97 ? -2.359 7.500 2.159 1.00 94.38 97 ALA A O 1
ATOM 742 N N . VAL A 1 98 ? -1.600 5.421 2.542 1.00 96.69 98 VAL A N 1
ATOM 743 C CA . VAL A 1 98 ? -2.519 4.755 1.610 1.00 96.69 98 VAL A CA 1
ATOM 744 C C . VAL A 1 98 ? -3.934 4.732 2.184 1.00 96.69 98 VAL A C 1
ATOM 746 O O . VAL A 1 98 ? -4.872 5.145 1.504 1.00 96.69 98 VAL A O 1
ATOM 749 N N . CYS A 1 99 ? -4.084 4.305 3.438 1.00 97.69 99 CYS A N 1
ATOM 750 C CA . CYS A 1 99 ? -5.359 4.275 4.153 1.00 97.69 99 CYS A CA 1
ATOM 751 C C . CYS A 1 99 ? -6.014 5.661 4.186 1.00 97.69 99 CYS A C 1
ATOM 753 O O . CYS A 1 99 ? -7.160 5.805 3.769 1.00 97.69 99 CYS A O 1
ATOM 755 N N . ALA A 1 100 ? -5.255 6.703 4.540 1.00 97.31 100 ALA A N 1
ATOM 756 C CA . ALA A 1 100 ? -5.743 8.078 4.573 1.00 97.31 100 ALA A CA 1
ATOM 757 C C . ALA A 1 100 ? -6.254 8.562 3.205 1.00 97.31 100 ALA A C 1
ATOM 759 O O . ALA A 1 100 ? -7.279 9.242 3.132 1.00 97.31 100 ALA A O 1
ATOM 760 N N . ALA A 1 101 ? -5.577 8.199 2.109 1.00 97.25 101 ALA A N 1
ATOM 761 C CA . ALA A 1 101 ? -6.030 8.542 0.762 1.00 97.25 101 ALA A CA 1
ATOM 762 C C . ALA A 1 101 ? -7.362 7.854 0.407 1.00 97.25 101 ALA A C 1
ATOM 764 O O . ALA A 1 101 ? -8.226 8.456 -0.234 1.00 97.25 101 ALA A O 1
ATOM 765 N N . LEU A 1 102 ? -7.542 6.602 0.834 1.00 98.00 102 LEU A N 1
ATOM 766 C CA . LEU A 1 102 ? -8.770 5.836 0.615 1.00 98.00 102 LEU A CA 1
ATOM 767 C C . LEU A 1 102 ? -9.928 6.344 1.478 1.00 98.00 102 LEU A C 1
ATOM 769 O O . LEU A 1 102 ? -11.034 6.511 0.958 1.00 98.00 102 LEU A O 1
ATOM 773 N N . ASP A 1 103 ? -9.661 6.665 2.744 1.00 98.19 103 ASP A N 1
ATOM 774 C CA . ASP A 1 103 ? -10.624 7.253 3.677 1.00 98.19 103 ASP A CA 1
ATOM 775 C C . ASP A 1 103 ? -11.125 8.609 3.167 1.00 98.19 103 ASP A C 1
ATOM 777 O O . ASP A 1 103 ? -12.334 8.837 3.081 1.00 98.19 103 ASP A O 1
ATOM 781 N N . ALA A 1 104 ? -10.213 9.482 2.721 1.00 97.75 104 ALA A N 1
ATOM 782 C CA . ALA A 1 104 ? -10.560 10.777 2.131 1.00 97.75 104 ALA A CA 1
ATOM 783 C C . ALA A 1 104 ? -11.442 10.645 0.876 1.00 97.75 104 ALA A C 1
ATOM 785 O O . ALA A 1 104 ? -12.288 11.498 0.606 1.00 97.75 104 ALA A O 1
ATOM 786 N N . ALA A 1 105 ? -11.269 9.564 0.112 1.00 97.50 105 ALA A N 1
ATOM 787 C CA . ALA A 1 105 ? -12.066 9.260 -1.071 1.00 97.50 105 ALA A CA 1
ATOM 788 C C . ALA A 1 105 ? -13.307 8.397 -0.782 1.00 97.50 105 ALA A C 1
ATOM 790 O O . ALA A 1 105 ? -14.012 8.023 -1.730 1.00 97.50 105 ALA A O 1
ATOM 791 N N . MET A 1 106 ? -13.567 8.053 0.485 1.00 97.94 106 MET A N 1
ATOM 792 C CA . MET A 1 106 ? -14.623 7.127 0.905 1.00 97.94 106 MET A CA 1
ATOM 793 C C . MET A 1 106 ? -14.625 5.834 0.069 1.00 97.94 106 MET A C 1
ATOM 795 O O . MET A 1 106 ? -15.681 5.375 -0.373 1.00 97.94 106 MET A O 1
ATOM 799 N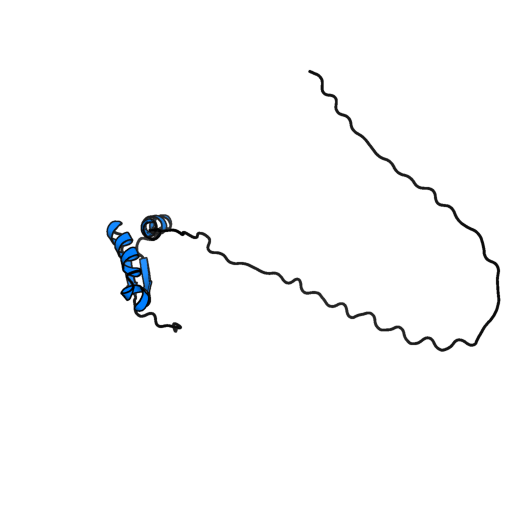 N . LEU A 1 107 ? -13.442 5.291 -0.243 1.00 98.19 107 LEU A N 1
ATOM 800 C CA . LEU A 1 107 ? -13.295 4.025 -0.959 1.00 98.19 107 LEU A CA 1
ATOM 801 C C . LEU A 1 107 ? -13.050 2.912 0.071 1.00 98.19 107 LEU A C 1
ATOM 803 O O . LEU A 1 107 ? -11.986 2.907 0.687 1.00 98.19 107 LEU A O 1
ATOM 807 N N . PRO A 1 108 ? -13.999 1.978 0.272 1.00 98.38 108 PRO A N 1
ATOM 808 C CA . PRO A 1 108 ? -13.859 0.925 1.269 1.00 98.38 108 PRO A CA 1
ATOM 809 C C . PRO A 1 108 ? -12.596 0.092 1.069 1.00 98.38 108 PRO A C 1
ATOM 811 O O . PRO A 1 108 ? -12.234 -0.247 -0.061 1.00 98.38 108 PRO A O 1
ATOM 814 N N . TYR A 1 109 ? -11.961 -0.300 2.168 1.00 98.56 109 TYR A N 1
ATOM 815 C CA . TYR A 1 109 ? -10.854 -1.240 2.125 1.00 98.56 109 TYR A CA 1
ATOM 816 C C . TYR A 1 109 ? -10.820 -2.156 3.345 1.00 98.56 109 TYR A C 1
ATOM 818 O O . TYR A 1 109 ? -11.458 -1.913 4.366 1.00 98.56 109 TYR A O 1
ATOM 826 N N . THR A 1 110 ? -10.072 -3.243 3.219 1.00 98.56 110 THR A N 1
ATOM 827 C CA . THR A 1 110 ? -9.679 -4.119 4.324 1.00 98.56 110 THR A CA 1
ATOM 828 C C . THR A 1 110 ? -8.166 -4.234 4.310 1.00 98.56 110 THR A C 1
ATOM 830 O O . THR A 1 110 ? -7.590 -4.423 3.242 1.00 98.56 110 THR A O 1
ATOM 833 N N . LEU A 1 111 ? -7.529 -4.099 5.472 1.00 97.88 111 LEU A N 1
ATOM 834 C CA . LEU A 1 111 ? -6.080 -4.191 5.620 1.00 97.88 111 LEU A CA 1
ATOM 835 C C . LEU A 1 111 ? -5.705 -5.503 6.314 1.00 97.88 111 LEU A C 1
ATOM 837 O O . LEU A 1 111 ? -6.178 -5.781 7.413 1.00 97.88 111 LEU A O 1
ATOM 841 N N . TYR A 1 112 ? -4.842 -6.279 5.668 1.00 97.50 112 TYR A N 1
ATOM 842 C CA . TYR A 1 112 ? -4.183 -7.454 6.225 1.00 97.50 112 TYR A CA 1
ATOM 843 C C . TYR A 1 112 ? -2.713 -7.131 6.497 1.00 97.50 112 TYR A C 1
ATOM 845 O O . TYR A 1 112 ? -2.004 -6.686 5.592 1.00 97.50 112 TYR A O 1
ATOM 853 N N . THR A 1 113 ? -2.273 -7.345 7.738 1.00 97.19 113 THR A N 1
ATOM 854 C CA . THR A 1 113 ? -0.957 -6.902 8.232 1.00 97.19 113 THR A CA 1
ATOM 855 C C . THR A 1 113 ? 0.002 -8.034 8.573 1.00 97.19 113 THR A C 1
ATOM 857 O O . THR A 1 113 ? 1.136 -7.771 8.957 1.00 97.19 113 THR A O 1
ATOM 860 N N . ASP A 1 114 ? -0.429 -9.288 8.455 1.00 95.69 114 ASP A N 1
ATOM 861 C CA . ASP A 1 114 ? 0.303 -10.426 9.023 1.00 95.69 114 ASP A CA 1
ATOM 862 C C . ASP A 1 114 ? 1.229 -11.086 7.991 1.00 95.69 114 ASP A C 1
ATOM 864 O O . ASP A 1 114 ? 1.534 -12.276 8.064 1.00 95.69 114 ASP A O 1
ATOM 868 N N . VAL A 1 115 ? 1.681 -10.318 6.994 1.00 96.50 115 VAL A N 1
ATOM 869 C CA . VAL A 1 115 ? 2.672 -10.801 6.031 1.00 96.50 115 VAL A CA 1
ATOM 870 C C . VAL A 1 115 ? 4.015 -10.956 6.732 1.00 96.50 115 VAL A C 1
ATOM 872 O O . VAL A 1 115 ? 4.582 -9.996 7.254 1.00 96.50 115 VAL A O 1
ATOM 875 N N . VAL A 1 116 ? 4.543 -12.177 6.712 1.00 94.81 116 VAL A N 1
ATOM 876 C CA . VAL A 1 116 ? 5.882 -12.491 7.215 1.00 94.81 116 VAL A CA 1
ATOM 877 C C . VAL A 1 116 ? 6.922 -12.410 6.091 1.00 94.81 116 VAL A C 1
ATOM 879 O O . VAL A 1 116 ? 6.589 -12.617 4.919 1.00 94.81 116 VAL A O 1
ATOM 882 N N . PRO A 1 117 ? 8.202 -12.136 6.406 1.00 94.88 117 PRO A N 1
ATOM 883 C CA . PRO A 1 117 ? 9.279 -12.270 5.432 1.00 94.88 117 PRO A CA 1
ATOM 884 C C . PRO A 1 117 ? 9.301 -13.680 4.829 1.00 94.88 117 PRO A C 1
ATOM 886 O O . PRO A 1 117 ? 9.290 -14.658 5.571 1.00 94.88 117 PRO A O 1
ATOM 889 N N . ASN A 1 118 ? 9.402 -13.770 3.498 1.00 94.12 118 ASN A N 1
ATOM 890 C CA . ASN A 1 118 ? 9.246 -15.016 2.733 1.00 94.12 118 ASN A CA 1
ATOM 891 C C . ASN A 1 118 ? 7.865 -15.658 2.970 1.00 94.12 118 ASN A C 1
ATOM 893 O O . ASN A 1 118 ? 7.774 -16.651 3.692 1.00 94.12 118 ASN A O 1
ATOM 897 N N . PRO A 1 119 ? 6.798 -15.082 2.389 1.00 90.62 119 PRO A N 1
ATOM 898 C CA . PRO A 1 119 ? 5.437 -15.545 2.630 1.00 90.62 119 PRO A CA 1
ATOM 899 C C . PRO A 1 119 ? 5.244 -17.002 2.191 1.00 90.62 119 PRO A C 1
ATOM 901 O O . PRO A 1 119 ? 5.870 -17.461 1.229 1.00 90.62 119 PRO A O 1
ATOM 904 N N . ASP A 1 120 ? 4.368 -17.709 2.900 1.00 89.94 120 ASP A N 1
ATOM 905 C CA . ASP A 1 120 ? 3.916 -19.061 2.584 1.00 89.94 120 ASP A CA 1
ATOM 906 C C . ASP A 1 120 ? 2.612 -19.053 1.761 1.00 89.94 120 ASP A C 1
ATOM 908 O O . ASP A 1 120 ? 2.182 -18.007 1.262 1.00 89.94 120 ASP A O 1
ATOM 912 N N . VAL A 1 121 ? 2.067 -20.251 1.508 1.00 85.31 121 VAL A N 1
ATOM 913 C CA . VAL A 1 121 ? 0.875 -20.482 0.672 1.00 85.31 121 VAL A CA 1
ATOM 914 C C . VAL A 1 121 ? -0.378 -20.727 1.495 1.00 85.31 121 VAL A C 1
ATOM 916 O O . VAL A 1 121 ? -0.269 -21.393 2.549 1.00 85.31 121 VAL A O 1
#